Protein AF-A0A259JMP5-F1 (afdb_monomer_lite)

Radius of gyration: 10.64 Å; chains: 1; bounding box: 21×16×30 Å

Secondary structure (DSSP, 8-state):
---HHHHHHHHHHHHHHHHTT---EE-S--HHHHHHHHHTTHHHHSEE-

Sequence (49 aa):
YVSSSGLRALLVAGKAMRTAKRDLALRSLQPQIREVFDISGFSTLFEIK

Structure (mmCIF, N/CA/C/O backbone):
data_AF-A0A259JMP5-F1
#
_entry.id   AF-A0A259JMP5-F1
#
loop_
_atom_site.group_PDB
_atom_site.id
_atom_site.type_symbol
_atom_site.label_atom_id
_atom_site.label_alt_id
_atom_site.label_comp_id
_atom_site.label_asym_id
_atom_site.label_entity_id
_atom_site.label_seq_id
_atom_site.pdbx_PDB_ins_code
_atom_site.Cartn_x
_atom_site.Cartn_y
_atom_site.Cartn_z
_atom_site.occupancy
_atom_site.B_iso_or_equiv
_atom_site.auth_seq_id
_atom_site.auth_comp_id
_at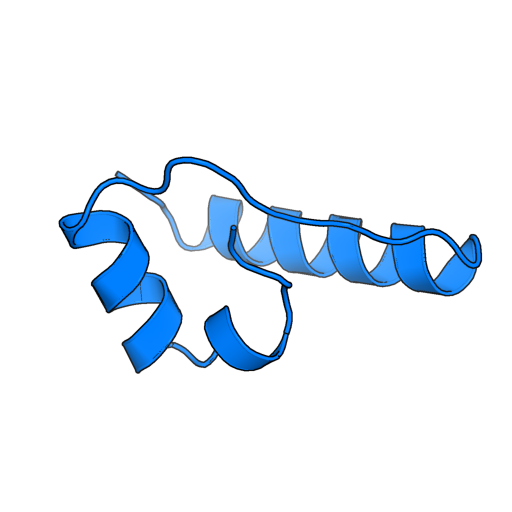om_site.auth_asym_id
_atom_site.auth_atom_id
_atom_site.pdbx_PDB_model_num
ATOM 1 N N . TYR A 1 1 ? -1.498 -7.692 9.831 1.00 86.31 1 TYR A N 1
ATOM 2 C CA . TYR A 1 1 ? -0.086 -7.314 10.053 1.00 86.31 1 TYR A CA 1
ATOM 3 C C . TYR A 1 1 ? 0.580 -7.035 8.711 1.00 86.31 1 TYR A C 1
ATOM 5 O O . TYR A 1 1 ? 0.276 -7.742 7.757 1.00 86.31 1 TYR A O 1
ATOM 13 N N . VAL A 1 2 ? 1.449 -6.023 8.623 1.00 90.50 2 VAL A N 1
ATOM 14 C CA . VAL A 1 2 ? 2.271 -5.732 7.437 1.00 90.50 2 VAL A CA 1
ATOM 15 C C . VAL A 1 2 ? 3.696 -5.420 7.891 1.00 90.50 2 VAL A C 1
ATOM 17 O O . VAL A 1 2 ? 3.894 -4.675 8.846 1.00 90.50 2 VAL A O 1
ATOM 20 N N . SER A 1 3 ? 4.685 -6.018 7.233 1.00 94.12 3 SER A N 1
ATOM 21 C CA . SER A 1 3 ? 6.106 -5.776 7.495 1.00 94.12 3 SER A CA 1
ATOM 22 C C . SER A 1 3 ? 6.680 -4.742 6.520 1.00 94.12 3 SER A C 1
ATOM 24 O O . SER A 1 3 ? 6.125 -4.502 5.443 1.00 94.12 3 SER A O 1
ATOM 26 N N . SER A 1 4 ? 7.861 -4.200 6.827 1.00 91.94 4 SER A N 1
ATOM 27 C CA . SER A 1 4 ? 8.595 -3.312 5.910 1.00 91.94 4 SER A CA 1
ATOM 28 C C . SER A 1 4 ? 8.901 -3.976 4.560 1.00 91.94 4 SER A C 1
ATOM 30 O O . SER A 1 4 ? 8.894 -3.313 3.523 1.00 91.94 4 SER A O 1
ATOM 32 N N . SER A 1 5 ? 9.124 -5.297 4.542 1.00 95.62 5 SER A N 1
ATOM 33 C CA . SER A 1 5 ? 9.293 -6.059 3.299 1.00 95.62 5 SER A CA 1
ATOM 34 C C . SER A 1 5 ? 8.003 -6.123 2.474 1.00 95.62 5 SER A C 1
ATOM 36 O O . SER A 1 5 ? 8.065 -5.973 1.255 1.00 95.62 5 SER A O 1
ATOM 38 N N . GLY A 1 6 ? 6.840 -6.256 3.121 1.00 94.56 6 GLY A N 1
ATOM 39 C CA . GLY A 1 6 ? 5.536 -6.193 2.457 1.00 94.56 6 GLY A CA 1
ATOM 40 C C . GLY A 1 6 ? 5.272 -4.831 1.811 1.00 94.56 6 GLY A C 1
ATOM 41 O O . GLY A 1 6 ? 4.880 -4.766 0.647 1.00 94.56 6 GLY A O 1
ATOM 42 N N . LEU A 1 7 ? 5.580 -3.737 2.515 1.00 94.50 7 LEU A N 1
ATOM 43 C CA . LEU A 1 7 ? 5.477 -2.379 1.964 1.00 94.50 7 LEU A CA 1
ATOM 44 C C . LEU A 1 7 ? 6.402 -2.179 0.753 1.00 94.50 7 LEU A C 1
ATOM 46 O O . LEU A 1 7 ? 5.986 -1.638 -0.272 1.00 94.50 7 LEU A O 1
ATOM 50 N N . ARG A 1 8 ? 7.644 -2.677 0.816 1.00 95.56 8 ARG A N 1
ATOM 51 C CA . ARG A 1 8 ? 8.575 -2.610 -0.321 1.00 95.56 8 ARG A CA 1
ATOM 52 C C . ARG A 1 8 ? 8.070 -3.400 -1.527 1.00 95.56 8 ARG A C 1
ATOM 54 O O . ARG A 1 8 ? 8.177 -2.916 -2.652 1.00 95.56 8 ARG A O 1
ATOM 61 N N . ALA A 1 9 ? 7.505 -4.585 -1.301 1.00 96.62 9 ALA A N 1
ATOM 62 C CA . ALA A 1 9 ? 6.910 -5.388 -2.364 1.00 96.62 9 ALA A CA 1
ATOM 63 C C . ALA A 1 9 ? 5.745 -4.650 -3.046 1.00 96.62 9 ALA A C 1
ATOM 65 O O . ALA A 1 9 ? 5.665 -4.644 -4.274 1.00 96.62 9 ALA A O 1
ATOM 66 N N . LEU A 1 10 ? 4.902 -3.950 -2.276 1.00 95.88 10 LEU A N 1
ATOM 67 C CA . LEU A 1 10 ? 3.829 -3.120 -2.830 1.00 95.88 10 LEU A CA 1
ATOM 68 C C . LEU A 1 10 ? 4.367 -1.990 -3.709 1.00 95.88 10 LEU A C 1
ATOM 70 O O . LEU A 1 10 ? 3.846 -1.788 -4.802 1.00 95.88 10 LEU A O 1
ATOM 74 N N . LEU A 1 11 ? 5.437 -1.299 -3.300 1.00 95.69 11 LEU A N 1
ATOM 75 C CA . LEU A 1 11 ? 6.068 -0.262 -4.131 1.00 95.69 11 LEU A CA 1
ATOM 76 C C . LEU A 1 11 ? 6.570 -0.817 -5.469 1.00 95.69 11 LEU A C 1
ATOM 78 O O . LEU A 1 11 ? 6.377 -0.188 -6.511 1.00 95.69 11 LEU A O 1
ATOM 82 N N . VAL A 1 12 ? 7.187 -2.002 -5.456 1.00 97.31 12 VAL A N 1
ATOM 83 C CA . VAL A 1 12 ? 7.635 -2.678 -6.683 1.00 97.31 12 VAL A CA 1
ATOM 84 C C . VAL A 1 12 ? 6.439 -3.020 -7.575 1.00 97.31 12 VAL A C 1
ATOM 86 O O . VAL A 1 12 ? 6.475 -2.727 -8.771 1.00 97.31 12 VAL A O 1
ATOM 89 N N . ALA A 1 13 ? 5.362 -3.565 -7.003 1.00 96.69 13 ALA A N 1
ATOM 90 C CA . ALA A 1 13 ? 4.142 -3.890 -7.738 1.00 96.69 13 ALA A CA 1
ATOM 91 C C . ALA A 1 13 ? 3.473 -2.642 -8.338 1.00 96.69 13 ALA A C 1
ATOM 93 O O . ALA A 1 13 ? 3.166 -2.621 -9.528 1.00 96.69 13 ALA A O 1
ATOM 94 N N . GLY A 1 14 ? 3.314 -1.572 -7.554 1.00 96.19 14 GLY A N 1
ATOM 95 C CA . GLY A 1 14 ? 2.753 -0.302 -8.019 1.00 96.19 14 GLY A CA 1
ATOM 96 C C . GLY A 1 14 ? 3.575 0.314 -9.148 1.00 96.19 14 GLY A C 1
ATOM 97 O O . GLY A 1 14 ? 3.018 0.749 -10.157 1.00 96.19 14 GLY A O 1
ATOM 98 N N . LYS A 1 15 ? 4.909 0.278 -9.041 1.00 96.44 15 LYS A N 1
ATOM 99 C CA . LYS A 1 15 ? 5.799 0.724 -10.121 1.00 96.44 15 LYS A CA 1
ATOM 100 C C . LYS A 1 15 ? 5.609 -0.114 -11.387 1.00 96.44 15 LYS A C 1
ATOM 102 O O . LYS A 1 15 ? 5.470 0.460 -12.464 1.00 96.44 15 LYS A O 1
ATOM 107 N N . ALA A 1 16 ? 5.556 -1.440 -11.264 1.00 97.56 16 ALA A N 1
ATOM 108 C CA . ALA A 1 16 ? 5.357 -2.337 -12.399 1.00 97.56 16 ALA A CA 1
ATOM 109 C C . ALA A 1 16 ? 4.005 -2.106 -13.098 1.00 97.56 16 ALA A C 1
ATOM 111 O O . ALA A 1 16 ? 3.959 -2.045 -14.326 1.00 97.56 16 ALA A O 1
ATOM 112 N N . MET A 1 17 ? 2.921 -1.911 -12.339 1.00 97.38 17 MET A N 1
ATOM 113 C CA . MET A 1 17 ? 1.593 -1.625 -12.899 1.00 97.38 17 MET A CA 1
ATOM 114 C C . MET A 1 17 ? 1.561 -0.281 -13.632 1.00 97.38 17 MET A C 1
ATOM 116 O O . MET A 1 17 ? 1.084 -0.216 -14.765 1.00 97.38 17 MET A O 1
ATOM 120 N N . ARG A 1 18 ? 2.181 0.763 -13.063 1.00 94.88 18 ARG A N 1
ATOM 121 C CA . ARG A 1 18 ? 2.340 2.063 -13.737 1.00 94.88 18 ARG A CA 1
ATOM 122 C C . ARG A 1 18 ? 3.125 1.940 -15.042 1.00 94.88 18 ARG A C 1
ATOM 124 O O . ARG A 1 18 ? 2.709 2.502 -16.051 1.00 94.88 18 ARG A O 1
ATOM 131 N N . THR A 1 19 ? 4.224 1.183 -15.051 1.00 97.69 19 THR A N 1
ATOM 132 C CA . THR A 1 19 ? 4.994 0.902 -16.276 1.00 97.69 19 THR A CA 1
ATOM 133 C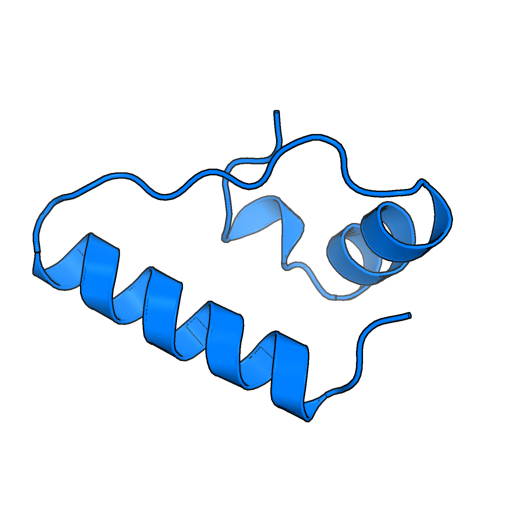 C . THR A 1 19 ? 4.151 0.165 -17.317 1.00 97.69 19 THR A C 1
ATOM 135 O O . THR A 1 19 ? 4.223 0.488 -18.499 1.00 97.69 19 THR A O 1
ATOM 138 N N . ALA A 1 20 ? 3.307 -0.771 -16.884 1.00 97.62 20 ALA A N 1
ATOM 139 C CA . ALA A 1 20 ? 2.376 -1.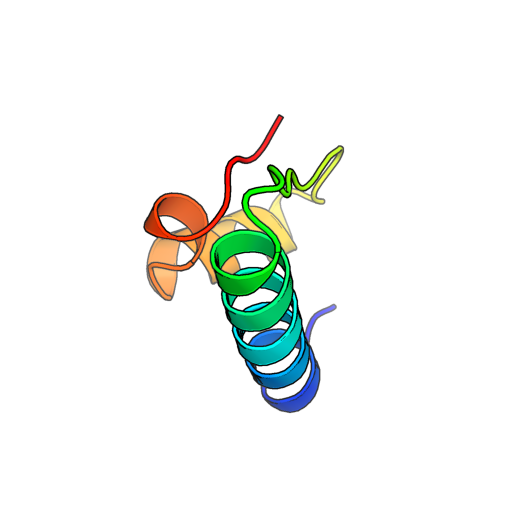488 -17.749 1.00 97.62 20 ALA A CA 1
ATOM 140 C C . ALA A 1 20 ? 1.135 -0.665 -18.154 1.00 97.62 20 ALA A C 1
ATOM 142 O O . ALA A 1 20 ? 0.286 -1.188 -18.872 1.00 97.62 20 ALA A O 1
ATOM 143 N N . LYS A 1 21 ? 1.013 0.597 -17.708 1.00 96.56 21 LYS A N 1
ATOM 144 C CA . LYS A 1 21 ? -0.172 1.458 -17.885 1.00 96.56 21 LYS A CA 1
ATOM 145 C C . LYS A 1 21 ? -1.467 0.801 -17.387 1.00 96.56 21 LYS A C 1
ATOM 147 O O . LYS A 1 21 ? -2.501 0.865 -18.045 1.00 96.56 21 LYS A O 1
ATOM 152 N N . ARG A 1 22 ? -1.391 0.137 -16.233 1.00 96.25 22 ARG A N 1
ATOM 153 C CA . ARG A 1 22 ? -2.526 -0.499 -15.556 1.00 96.25 22 ARG A CA 1
ATOM 154 C C . ARG A 1 22 ? -2.721 0.105 -14.176 1.00 96.25 22 ARG A C 1
ATOM 156 O O . ARG A 1 22 ? -1.750 0.467 -13.511 1.00 96.25 22 ARG A O 1
ATOM 163 N N . ASP A 1 23 ? -3.970 0.121 -13.739 1.00 92.31 23 ASP A N 1
ATOM 164 C CA . ASP A 1 23 ? -4.323 0.564 -12.398 1.00 92.31 23 ASP A CA 1
ATOM 165 C C . ASP A 1 23 ? -4.142 -0.562 -11.378 1.00 92.31 23 ASP A C 1
ATOM 167 O O . ASP A 1 23 ? -4.333 -1.747 -11.671 1.00 92.31 23 ASP A O 1
ATOM 171 N N . LEU A 1 24 ? -3.772 -0.172 -10.160 1.00 94.62 24 LEU A N 1
ATOM 172 C CA . LEU A 1 24 ? -3.646 -1.053 -9.008 1.00 94.62 24 LEU A CA 1
ATOM 173 C C . LEU A 1 24 ? -4.390 -0.428 -7.835 1.00 94.62 24 LEU A C 1
ATOM 175 O O . LEU A 1 24 ? -4.031 0.660 -7.385 1.00 94.62 24 LEU A O 1
ATOM 179 N N . ALA A 1 25 ? -5.380 -1.153 -7.324 1.00 94.50 25 ALA A N 1
ATOM 180 C CA . ALA A 1 25 ? -6.148 -0.757 -6.156 1.00 94.50 25 ALA A CA 1
ATOM 181 C C . ALA A 1 25 ? -6.048 -1.816 -5.057 1.00 94.50 25 ALA A C 1
ATOM 183 O O . ALA A 1 25 ? -6.004 -3.021 -5.324 1.00 94.50 25 ALA A O 1
ATOM 184 N N . LEU A 1 26 ? -6.032 -1.358 -3.812 1.00 94.81 26 LEU A N 1
ATOM 185 C CA . LEU A 1 26 ? -6.116 -2.187 -2.619 1.00 94.81 26 LEU A CA 1
ATOM 186 C C . LEU A 1 26 ? -7.548 -2.143 -2.101 1.00 94.81 26 LEU A C 1
ATOM 188 O O . LEU A 1 26 ? -8.174 -1.088 -2.110 1.00 94.81 26 LEU A O 1
ATOM 192 N N . ARG A 1 27 ? -8.066 -3.282 -1.640 1.00 95.38 27 ARG A N 1
ATOM 193 C CA . ARG A 1 27 ? -9.443 -3.391 -1.148 1.00 95.38 27 ARG A CA 1
ATOM 194 C C . ARG A 1 27 ? -9.500 -3.996 0.239 1.00 95.38 27 ARG A C 1
ATOM 196 O O . ARG A 1 27 ? -8.708 -4.887 0.543 1.00 95.38 27 ARG A O 1
ATOM 203 N N . SER A 1 28 ? -10.488 -3.581 1.030 1.00 94.12 28 SER A N 1
ATOM 204 C CA . SER A 1 28 ? -10.814 -4.224 2.313 1.00 94.12 28 SER A CA 1
ATOM 205 C C . SER A 1 28 ? -9.625 -4.291 3.290 1.00 94.12 28 SER A C 1
ATOM 207 O O . SER A 1 28 ? -9.415 -5.296 3.976 1.00 94.12 28 SER A O 1
ATOM 209 N N . LEU A 1 29 ? -8.827 -3.220 3.348 1.00 93.62 29 LEU A N 1
ATOM 210 C CA . LEU A 1 29 ? -7.757 -3.083 4.334 1.00 93.62 29 LEU A CA 1
ATOM 211 C C . LEU A 1 29 ? -8.349 -3.083 5.746 1.00 93.62 29 LEU A C 1
ATOM 213 O O . LEU A 1 29 ? -9.281 -2.339 6.044 1.00 93.62 29 LEU A O 1
ATOM 217 N N . GLN A 1 30 ? -7.778 -3.901 6.630 1.00 95.81 30 GLN A N 1
ATOM 218 C CA . GLN A 1 30 ? -8.132 -3.853 8.047 1.00 95.81 30 GLN A CA 1
ATOM 219 C C . GLN A 1 30 ? -7.775 -2.469 8.621 1.00 95.81 30 GLN A C 1
ATOM 221 O O . GLN A 1 30 ? -6.731 -1.932 8.236 1.00 95.81 30 GLN A O 1
ATOM 226 N N . PRO A 1 31 ? -8.558 -1.918 9.570 1.00 95.25 31 PRO A N 1
ATOM 227 C CA . PRO A 1 31 ? -8.355 -0.558 10.085 1.00 95.25 31 PRO A CA 1
ATOM 228 C C . PRO A 1 31 ? -6.923 -0.283 10.559 1.00 95.25 31 PRO A C 1
ATOM 230 O O . PRO A 1 31 ? -6.316 0.712 10.183 1.00 95.25 31 PRO A O 1
ATOM 233 N N . GLN A 1 32 ? -6.335 -1.235 11.285 1.00 95.19 32 GLN A N 1
ATOM 234 C CA . GLN A 1 32 ? -4.963 -1.142 11.796 1.00 95.19 32 GLN A CA 1
ATOM 235 C C . GLN A 1 32 ? -3.913 -1.056 10.677 1.00 95.19 32 GLN A C 1
ATOM 237 O O . GLN A 1 32 ? -2.879 -0.420 10.832 1.00 95.19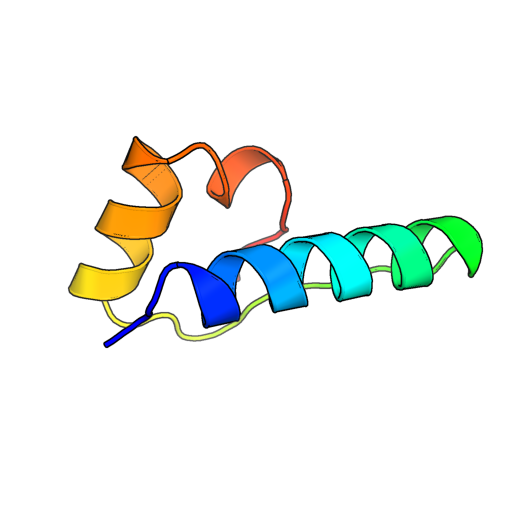 32 GLN A O 1
ATOM 242 N N . ILE A 1 33 ? -4.155 -1.706 9.536 1.00 94.94 33 ILE A N 1
ATOM 243 C CA . ILE A 1 33 ? -3.239 -1.663 8.387 1.00 94.94 33 ILE A CA 1
ATOM 244 C C . ILE A 1 33 ? -3.457 -0.386 7.585 1.00 94.94 33 ILE A C 1
ATOM 246 O O . ILE A 1 33 ? -2.492 0.184 7.085 1.00 94.94 33 ILE A O 1
ATOM 250 N N . ARG A 1 34 ? -4.704 0.088 7.496 1.00 94.94 34 ARG A N 1
ATOM 251 C CA . ARG A 1 34 ? -5.025 1.369 6.868 1.00 94.94 34 ARG A CA 1
ATOM 252 C C . ARG A 1 34 ? -4.302 2.523 7.567 1.00 94.94 34 ARG A C 1
ATOM 254 O O . ARG A 1 34 ? -3.665 3.312 6.884 1.00 94.94 34 ARG A O 1
ATOM 261 N N . GLU A 1 35 ? -4.292 2.542 8.896 1.00 94.88 35 GLU A N 1
ATOM 262 C CA . GLU A 1 35 ? -3.577 3.560 9.675 1.00 94.88 35 GLU A CA 1
ATOM 263 C C . GLU A 1 35 ? -2.065 3.557 9.391 1.00 94.88 35 GLU A C 1
ATOM 265 O O . GLU A 1 35 ? -1.471 4.604 9.139 1.00 94.88 35 GLU A O 1
ATOM 270 N N . VAL A 1 36 ? -1.443 2.373 9.316 1.00 93.81 36 VAL A N 1
ATOM 271 C CA . VAL A 1 36 ? -0.028 2.247 8.919 1.00 93.81 36 VAL A CA 1
ATOM 272 C C . VAL A 1 36 ? 0.211 2.821 7.518 1.00 93.81 36 VAL A C 1
ATOM 274 O O . VAL A 1 36 ? 1.232 3.474 7.290 1.00 93.81 36 VAL A O 1
ATOM 277 N N . PHE A 1 37 ? -0.712 2.602 6.579 1.00 95.19 37 PHE A N 1
ATOM 278 C CA . PHE A 1 37 ? -0.618 3.142 5.221 1.00 95.19 37 PHE A CA 1
ATOM 279 C C . PHE A 1 37 ? -0.779 4.661 5.189 1.00 95.19 37 PHE A C 1
ATOM 281 O O . PHE A 1 37 ? -0.040 5.321 4.456 1.00 95.19 37 PHE A O 1
ATOM 288 N N . ASP A 1 38 ? -1.699 5.208 5.981 1.00 94.50 38 ASP A N 1
ATOM 289 C CA . ASP A 1 38 ? -1.941 6.646 6.072 1.00 94.50 38 ASP A CA 1
ATOM 290 C C . ASP A 1 38 ? -0.711 7.357 6.669 1.00 94.50 38 ASP A C 1
ATOM 292 O O . ASP A 1 38 ? -0.175 8.275 6.048 1.00 94.50 38 ASP A O 1
ATOM 296 N N . ILE A 1 39 ? -0.180 6.865 7.798 1.00 93.75 39 ILE A N 1
ATOM 297 C CA . ILE A 1 39 ? 1.012 7.426 8.465 1.00 93.75 39 ILE A CA 1
ATOM 298 C C . ILE A 1 39 ? 2.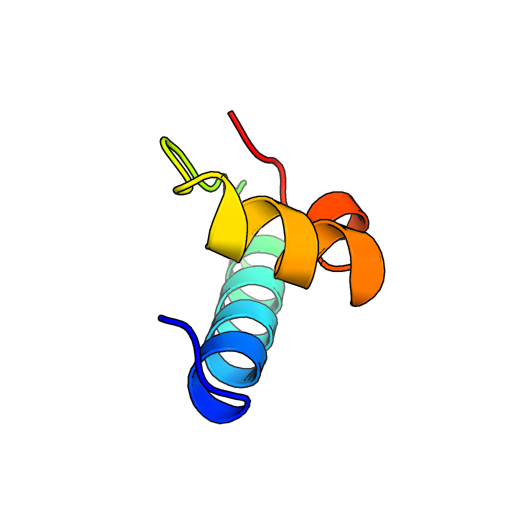258 7.317 7.575 1.00 93.75 39 ILE A C 1
ATOM 300 O O . ILE A 1 39 ? 3.077 8.232 7.525 1.00 93.75 39 ILE A O 1
ATOM 304 N N . SER A 1 40 ? 2.405 6.209 6.843 1.00 91.25 40 SER A N 1
ATOM 305 C CA . SER A 1 40 ? 3.562 5.983 5.964 1.00 91.25 40 SER A CA 1
ATOM 306 C C . SER A 1 40 ? 3.435 6.669 4.595 1.00 91.25 40 SER A C 1
ATOM 308 O O . SER A 1 40 ? 4.338 6.549 3.768 1.00 91.25 40 SER A O 1
ATOM 310 N N . GLY A 1 41 ? 2.306 7.327 4.306 1.00 92.25 41 GLY A N 1
ATOM 311 C CA . GLY A 1 41 ? 2.022 7.977 3.022 1.00 92.25 41 GLY A CA 1
ATOM 312 C C . GLY A 1 41 ? 1.634 7.030 1.877 1.00 92.25 41 GLY A C 1
ATOM 313 O O . GLY A 1 41 ? 1.405 7.485 0.756 1.00 92.25 41 GLY A O 1
ATOM 314 N N . PHE A 1 42 ? 1.503 5.724 2.123 1.00 94.25 42 PHE A N 1
ATOM 315 C CA . PHE A 1 42 ? 1.120 4.735 1.106 1.00 94.25 42 PHE A CA 1
ATOM 316 C C . PHE A 1 42 ? -0.299 4.948 0.577 1.00 94.25 42 PHE A C 1
ATOM 318 O O . PHE A 1 42 ? -0.555 4.657 -0.590 1.00 94.25 42 PHE A O 1
ATOM 325 N N . SER A 1 43 ? -1.197 5.514 1.380 1.00 93.75 43 SER A N 1
ATOM 326 C CA . SER A 1 43 ? -2.555 5.857 0.938 1.00 93.75 43 SER A CA 1
ATOM 327 C C . SER A 1 43 ? -2.599 6.932 -0.152 1.00 93.75 43 SER A C 1
ATOM 329 O O . SER A 1 43 ? -3.620 7.092 -0.808 1.00 93.75 43 SER A O 1
ATOM 331 N N . THR A 1 44 ? -1.495 7.653 -0.379 1.00 92.50 44 THR A N 1
ATOM 332 C CA . THR A 1 44 ? -1.355 8.587 -1.512 1.00 92.50 44 THR A CA 1
ATOM 333 C C . THR A 1 44 ? -0.796 7.911 -2.767 1.00 92.50 44 THR A C 1
ATOM 335 O O . THR A 1 44 ? -0.937 8.427 -3.874 1.00 92.50 44 THR A O 1
ATOM 338 N N . LEU A 1 45 ? -0.145 6.755 -2.601 1.00 92.94 45 LEU A N 1
ATOM 339 C CA . LEU A 1 45 ? 0.531 6.018 -3.668 1.00 92.94 45 LEU A CA 1
ATOM 340 C C . LEU A 1 45 ? -0.364 4.955 -4.308 1.00 92.94 45 LEU A C 1
ATOM 342 O O . LEU A 1 45 ? -0.164 4.617 -5.475 1.00 92.94 45 LEU A O 1
ATOM 346 N N . PHE A 1 46 ? -1.316 4.420 -3.544 1.00 94.12 46 PHE A N 1
ATOM 347 C CA . PHE A 1 46 ? -2.226 3.364 -3.972 1.00 94.12 46 PHE A CA 1
ATOM 348 C C . PHE A 1 46 ? -3.669 3.818 -3.798 1.00 94.12 46 PHE A C 1
ATOM 350 O O . PHE A 1 46 ? -4.030 4.366 -2.759 1.00 94.12 46 PHE A O 1
ATOM 357 N N . GLU A 1 47 ? -4.507 3.533 -4.792 1.00 94.19 47 GLU A N 1
ATOM 358 C CA . GLU A 1 47 ? -5.949 3.687 -4.634 1.00 94.19 47 GLU A CA 1
ATOM 359 C C . GLU A 1 47 ? -6.443 2.645 -3.621 1.00 94.19 47 GLU A C 1
ATOM 361 O O . GLU A 1 47 ? -6.201 1.448 -3.786 1.00 94.19 47 GLU A O 1
ATOM 366 N N . ILE A 1 48 ? -7.116 3.088 -2.559 1.00 92.50 48 ILE A N 1
ATOM 367 C CA . ILE A 1 48 ? -7.687 2.203 -1.541 1.00 92.50 48 ILE A CA 1
ATOM 368 C C . ILE A 1 48 ? -9.210 2.309 -1.606 1.00 92.50 48 ILE A C 1
ATOM 370 O O . ILE A 1 48 ? -9.755 3.382 -1.347 1.00 92.50 48 ILE A O 1
ATOM 374 N N . LYS A 1 49 ? -9.872 1.195 -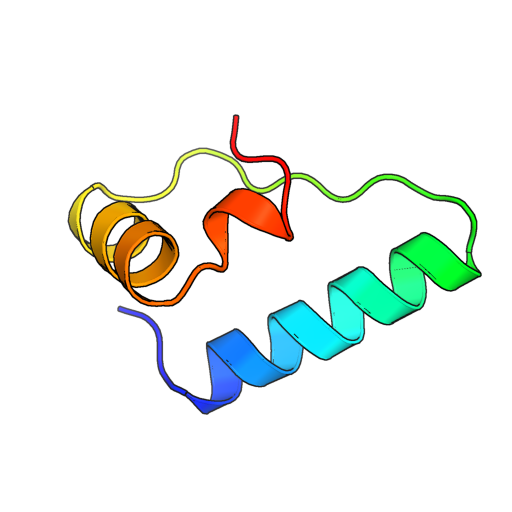1.936 1.00 85.12 49 LYS A N 1
ATOM 375 C CA . LYS A 1 49 ? -11.331 1.062 -2.057 1.00 85.12 49 LYS A CA 1
ATOM 376 C C . LYS A 1 49 ? -11.946 0.213 -0.945 1.00 85.12 49 LYS A C 1
ATOM 378 O O . LYS A 1 49 ? -11.323 -0.785 -0.504 1.00 85.12 49 LYS A O 1
#

pLDDT: mean 94.42, std 2.43, range [85.12, 97.69]

Foldseek 3Di:
DADPVNVVVVVVVLVVCVVVVHAAAAEDDDPVVVVVCVVVVVCVSHHYD